Protein AF-A0A3M9Z6T8-F1 (afdb_monomer_lite)

Foldseek 3Di:
DPPPAQALVVLCVVLVHDLCRLCVQLVHDSVLSVCQRQLVDADPHDPVSLVSSCVSSVHDSVSVCRRRPRPPPPPD

Sequence (76 aa):
MADGRLTLAKLRERTGLTQRQLADALGVTITTISNWERGVKEPNLNFAQVKRMTEILQCSLDDLVEATKPQHDQSV

Secondary structure (DSSP, 8-state):
-------HHHHHHHTT--HHHHHHHHT--HHHHHHHHTTSS-----HHHHHHHHHHHT--HHHHHHHHS-------

Structure (mmCIF, N/CA/C/O backbone):
data_AF-A0A3M9Z6T8-F1
#
_entry.id   AF-A0A3M9Z6T8-F1
#
loop_
_atom_site.group_PDB
_atom_site.id
_atom_site.type_symbol
_atom_site.label_atom_id
_atom_site.label_alt_id
_atom_site.label_comp_id
_atom_site.label_asym_id
_atom_site.label_entity_id
_atom_site.label_seq_id
_atom_site.pdbx_PDB_ins_code
_atom_site.Cartn_x
_atom_site.Cartn_y
_atom_site.Cartn_z
_atom_site.occupancy
_atom_site.B_iso_or_equiv
_atom_site.auth_seq_id
_atom_site.auth_comp_id
_atom_site.auth_asym_id
_atom_site.auth_atom_id
_atom_site.pdbx_PDB_model_num
ATOM 1 N N . MET A 1 1 ? -18.365 -13.336 12.347 1.00 35.00 1 MET A N 1
ATOM 2 C CA . MET A 1 1 ? -17.105 -13.370 13.117 1.00 35.00 1 MET A CA 1
ATOM 3 C C . MET A 1 1 ? -16.118 -12.465 12.390 1.00 35.00 1 MET A C 1
ATOM 5 O O . MET A 1 1 ? -15.388 -12.937 11.530 1.00 35.00 1 MET A O 1
ATOM 9 N N . ALA A 1 2 ? -16.197 -11.150 12.603 1.00 40.44 2 ALA A N 1
ATOM 10 C CA . ALA A 1 2 ? -15.226 -10.233 12.018 1.00 40.44 2 ALA A CA 1
ATOM 11 C C . ALA A 1 2 ? -13.980 -10.296 12.899 1.00 40.44 2 ALA A C 1
ATOM 13 O O . ALA A 1 2 ? -13.970 -9.764 14.003 1.00 40.44 2 ALA A O 1
ATOM 14 N N . ASP A 1 3 ? -12.987 -11.046 12.440 1.00 49.06 3 ASP A N 1
ATOM 15 C CA . ASP A 1 3 ? -11.635 -11.033 12.979 1.00 49.06 3 ASP A CA 1
ATOM 16 C C . ASP A 1 3 ? -11.192 -9.569 13.184 1.00 49.06 3 ASP A C 1
ATOM 18 O O . ASP A 1 3 ? -11.099 -8.807 12.217 1.00 49.06 3 ASP A O 1
ATOM 22 N N . GLY A 1 4 ? -10.997 -9.167 14.445 1.00 61.19 4 GLY A N 1
ATOM 23 C CA . GLY A 1 4 ? -10.658 -7.800 14.867 1.00 61.19 4 GLY A CA 1
ATOM 24 C C . GLY A 1 4 ? -9.250 -7.353 14.466 1.00 61.19 4 GLY A C 1
ATOM 25 O O . GLY A 1 4 ? -8.805 -6.284 14.870 1.00 61.19 4 GLY A O 1
ATOM 26 N N . ARG A 1 5 ? -8.540 -8.165 13.680 1.00 73.06 5 ARG A N 1
ATOM 27 C CA . ARG A 1 5 ? -7.196 -7.881 13.194 1.00 73.06 5 ARG A CA 1
ATOM 28 C C . ARG A 1 5 ? -7.220 -6.966 11.975 1.00 73.06 5 ARG A C 1
ATOM 30 O O . ARG A 1 5 ? -7.906 -7.244 10.988 1.00 73.06 5 ARG A O 1
ATOM 37 N N . LEU A 1 6 ? -6.434 -5.899 12.010 1.00 86.44 6 LEU A N 1
ATOM 38 C CA . LEU A 1 6 ? -6.220 -5.026 10.864 1.00 86.44 6 LEU A CA 1
ATOM 39 C C . LEU A 1 6 ? -5.254 -5.693 9.871 1.00 86.44 6 LEU A C 1
ATOM 41 O O . LEU A 1 6 ? -4.235 -6.244 10.273 1.00 86.44 6 LEU A O 1
ATOM 45 N N . THR A 1 7 ? -5.579 -5.680 8.577 1.00 91.62 7 THR A N 1
ATOM 46 C CA . THR A 1 7 ? -4.717 -6.225 7.512 1.00 91.62 7 THR A CA 1
ATOM 47 C C . THR A 1 7 ? -4.682 -5.274 6.327 1.00 91.62 7 THR A C 1
ATOM 49 O O . THR A 1 7 ? -5.625 -4.504 6.117 1.00 91.62 7 THR A O 1
ATOM 52 N N . LEU A 1 8 ? -3.620 -5.346 5.518 1.00 91.69 8 LEU A N 1
ATOM 53 C CA . LEU A 1 8 ? -3.491 -4.493 4.334 1.00 91.69 8 LEU A CA 1
ATOM 54 C C . LEU A 1 8 ? -4.657 -4.708 3.353 1.00 91.69 8 LEU A C 1
ATOM 56 O O . LEU A 1 8 ? -5.184 -3.746 2.798 1.00 91.69 8 LEU A O 1
ATOM 60 N N . ALA A 1 9 ? -5.124 -5.953 3.216 1.00 92.38 9 ALA A N 1
ATOM 61 C CA . ALA A 1 9 ? -6.293 -6.284 2.406 1.00 92.38 9 ALA A CA 1
ATOM 62 C C . ALA A 1 9 ? -7.567 -5.603 2.932 1.00 92.38 9 ALA A C 1
ATOM 64 O O . ALA A 1 9 ? -8.283 -4.982 2.153 1.00 92.38 9 ALA A O 1
ATOM 65 N N . LYS A 1 10 ? -7.813 -5.632 4.252 1.00 92.50 10 LYS A N 1
ATOM 66 C CA . LYS A 1 10 ? -8.971 -4.956 4.865 1.00 92.50 10 LYS A CA 1
ATOM 67 C C . LYS A 1 10 ? -8.905 -3.438 4.682 1.00 92.50 10 LYS A C 1
ATOM 69 O O . LYS A 1 10 ? -9.929 -2.817 4.413 1.00 92.50 10 LYS A O 1
ATOM 74 N N . LEU A 1 11 ? -7.720 -2.833 4.807 1.00 93.00 11 LEU A N 1
ATOM 75 C CA . LEU A 1 11 ? -7.532 -1.403 4.533 1.00 93.00 11 LEU A CA 1
ATOM 76 C C . LEU A 1 11 ? -7.869 -1.064 3.076 1.00 93.00 11 LEU A C 1
ATOM 78 O O . LEU A 1 11 ? -8.619 -0.126 2.824 1.00 93.00 11 LEU A O 1
ATOM 82 N N . ARG A 1 12 ? -7.383 -1.868 2.124 1.00 94.75 12 ARG A N 1
ATOM 83 C CA . ARG A 1 12 ? -7.681 -1.700 0.695 1.00 94.75 12 ARG A CA 1
ATOM 84 C C . AR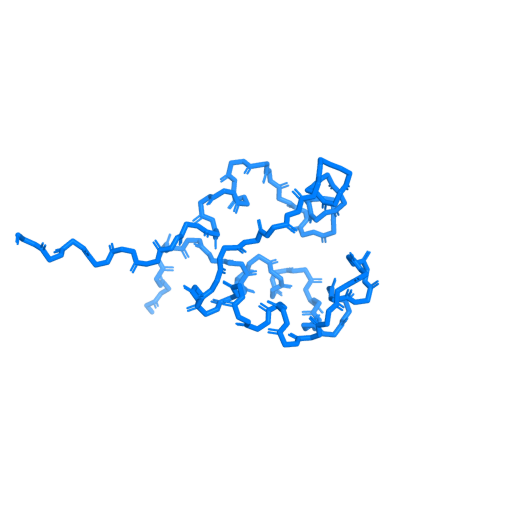G A 1 12 ? -9.165 -1.902 0.374 1.00 94.75 12 ARG A C 1
ATOM 86 O O . ARG A 1 12 ? -9.738 -1.158 -0.414 1.00 94.75 12 ARG A O 1
ATOM 93 N N . GLU A 1 13 ? -9.799 -2.912 0.957 1.00 93.38 13 GLU A N 1
ATOM 94 C CA . GLU A 1 13 ? -11.214 -3.218 0.715 1.00 93.38 13 GLU A CA 1
ATOM 95 C C . GLU A 1 13 ? -12.137 -2.109 1.226 1.00 93.38 13 GLU A C 1
ATOM 97 O O . GLU A 1 13 ? -13.114 -1.774 0.558 1.00 93.38 13 GLU A O 1
ATOM 102 N N . ARG A 1 14 ? -11.795 -1.472 2.354 1.00 93.44 14 ARG A N 1
ATOM 103 C CA . ARG A 1 14 ? -12.544 -0.328 2.903 1.00 93.44 14 ARG A CA 1
ATOM 104 C C . ARG A 1 14 ? -12.567 0.885 1.976 1.00 93.44 14 ARG A C 1
ATOM 106 O O . ARG A 1 14 ? -13.517 1.658 2.039 1.00 93.44 14 ARG A O 1
ATOM 113 N N . THR A 1 15 ? -11.557 1.046 1.123 1.00 92.44 15 THR A N 1
ATOM 114 C CA . THR A 1 15 ? -11.496 2.135 0.138 1.00 92.44 15 THR A CA 1
ATOM 115 C C . THR A 1 15 ? -12.058 1.744 -1.230 1.00 92.44 15 THR A C 1
ATOM 117 O O . THR A 1 15 ? -12.064 2.560 -2.149 1.00 92.44 15 THR A O 1
ATOM 120 N N . GLY A 1 16 ? -12.552 0.509 -1.385 1.00 94.44 16 GLY A N 1
ATOM 121 C CA . GLY A 1 16 ? -13.120 0.013 -2.642 1.00 94.44 16 GLY A CA 1
ATOM 122 C C . GLY A 1 16 ? -12.086 -0.210 -3.749 1.00 94.44 16 GLY A C 1
ATOM 123 O O . GLY A 1 16 ? -12.454 -0.340 -4.916 1.00 94.44 16 GLY A O 1
ATOM 124 N N . LEU A 1 17 ? -10.794 -0.250 -3.409 1.00 94.50 17 LEU A N 1
ATOM 125 C CA . LEU A 1 17 ? -9.717 -0.406 -4.381 1.00 94.50 17 LEU A CA 1
ATOM 126 C C . LEU A 1 17 ? -9.444 -1.877 -4.695 1.00 94.50 17 LEU A C 1
ATOM 128 O O . LEU A 1 17 ? -9.427 -2.750 -3.827 1.00 94.50 17 LEU A O 1
ATOM 132 N N . THR A 1 18 ? -9.126 -2.153 -5.953 1.00 96.38 18 THR A N 1
ATOM 133 C CA . THR A 1 18 ? -8.546 -3.437 -6.367 1.00 96.38 18 THR A CA 1
ATOM 134 C C . THR A 1 18 ? -7.046 -3.477 -6.066 1.00 96.38 18 THR A C 1
ATOM 136 O O . THR A 1 18 ? -6.383 -2.439 -5.993 1.00 96.38 18 THR A O 1
ATOM 139 N N . GLN A 1 19 ? -6.467 -4.679 -5.945 1.00 95.94 19 GLN A N 1
ATOM 140 C CA . GLN A 1 19 ? -5.008 -4.838 -5.806 1.00 95.94 19 GLN A CA 1
ATOM 141 C C . GLN A 1 19 ? -4.250 -4.167 -6.960 1.00 95.94 19 GLN A C 1
ATOM 143 O O . GLN A 1 19 ? -3.178 -3.607 -6.751 1.00 95.94 19 GLN A O 1
ATOM 148 N N . ARG A 1 20 ? -4.828 -4.183 -8.171 1.00 96.50 20 ARG A N 1
ATOM 149 C CA . ARG A 1 20 ? -4.263 -3.520 -9.349 1.00 96.50 20 ARG A CA 1
ATOM 150 C C . ARG A 1 20 ? -4.194 -2.008 -9.189 1.00 96.50 20 ARG A C 1
ATOM 152 O O . ARG A 1 20 ? -3.136 -1.438 -9.405 1.00 96.50 20 ARG A O 1
ATOM 159 N N . GLN A 1 21 ? -5.285 -1.376 -8.770 1.00 95.31 21 GLN A N 1
ATOM 160 C CA . GLN A 1 21 ? -5.309 0.076 -8.575 1.00 95.31 21 GLN A CA 1
ATOM 161 C C . GLN A 1 21 ? -4.315 0.523 -7.497 1.00 95.31 21 GLN A C 1
ATOM 163 O O . GLN A 1 21 ? -3.638 1.532 -7.673 1.00 95.31 21 GLN A O 1
ATOM 168 N N . LEU A 1 22 ? -4.182 -0.247 -6.412 1.00 94.81 22 LEU A N 1
ATOM 169 C CA . LEU A 1 22 ? -3.185 0.031 -5.378 1.00 94.81 22 LEU A CA 1
ATOM 170 C C . LEU A 1 22 ? -1.751 -0.132 -5.911 1.00 94.81 22 LEU A C 1
ATOM 172 O O . LEU A 1 22 ? -0.892 0.706 -5.639 1.00 94.81 22 LEU A O 1
ATOM 176 N N . ALA A 1 23 ? -1.502 -1.180 -6.698 1.00 95.06 23 ALA A N 1
ATOM 177 C CA . ALA A 1 23 ? -0.210 -1.428 -7.328 1.00 95.06 23 ALA A CA 1
ATOM 178 C C . ALA A 1 23 ? 0.190 -0.286 -8.276 1.00 95.06 23 ALA A C 1
ATOM 180 O O . ALA A 1 23 ? 1.280 0.273 -8.140 1.00 95.06 23 ALA A O 1
ATOM 181 N N . ASP A 1 24 ? -0.726 0.108 -9.165 1.00 95.12 24 ASP A N 1
ATOM 182 C CA . ASP A 1 24 ? -0.533 1.187 -10.135 1.00 95.12 24 ASP A CA 1
ATOM 183 C C . ASP A 1 24 ? -0.239 2.519 -9.423 1.00 95.12 24 ASP A C 1
ATOM 185 O O . ASP A 1 24 ? 0.672 3.254 -9.806 1.00 95.12 24 ASP A O 1
ATOM 189 N N . ALA A 1 25 ? -0.949 2.814 -8.329 1.00 92.38 25 ALA A N 1
ATOM 190 C CA . ALA A 1 25 ? -0.757 4.050 -7.578 1.00 92.38 25 ALA A CA 1
ATOM 191 C C . ALA A 1 25 ? 0.591 4.115 -6.833 1.00 92.38 25 ALA A C 1
ATOM 193 O O . ALA A 1 25 ? 1.177 5.197 -6.705 1.00 92.38 25 ALA A O 1
ATOM 194 N N . LEU A 1 26 ? 1.099 2.970 -6.364 1.00 92.25 26 LEU A N 1
ATOM 195 C CA . LEU A 1 26 ? 2.384 2.853 -5.664 1.00 92.25 26 LEU A CA 1
ATOM 196 C C . LEU A 1 26 ? 3.576 2.590 -6.597 1.00 92.25 26 LEU A C 1
ATOM 198 O O . LEU A 1 26 ? 4.722 2.624 -6.138 1.00 92.25 26 LEU A O 1
ATOM 202 N N . GLY A 1 27 ? 3.323 2.353 -7.888 1.00 93.44 27 GLY A N 1
ATOM 203 C CA . GLY A 1 27 ? 4.353 2.024 -8.874 1.00 93.44 27 GLY A CA 1
ATOM 204 C C . GLY A 1 27 ? 4.987 0.651 -8.639 1.00 93.44 27 GLY A C 1
ATOM 205 O O . GLY A 1 27 ? 6.178 0.472 -8.887 1.00 93.44 27 GLY A O 1
ATOM 206 N N . VAL A 1 28 ? 4.216 -0.306 -8.118 1.00 93.69 28 VAL A N 1
ATOM 207 C CA . 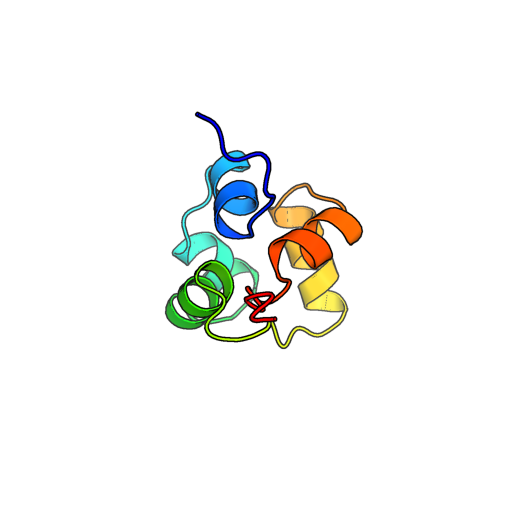VAL A 1 28 ? 4.662 -1.684 -7.857 1.00 93.69 28 VAL A CA 1
ATOM 208 C C . VAL A 1 28 ? 3.834 -2.681 -8.659 1.00 93.69 28 VAL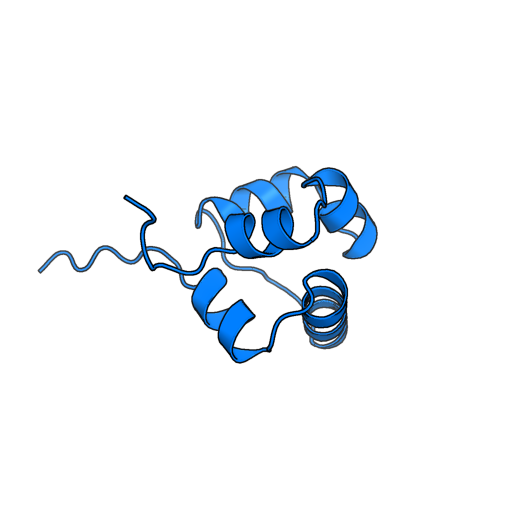 A C 1
ATOM 210 O O . VAL A 1 28 ? 2.862 -2.326 -9.316 1.00 93.69 28 VAL A O 1
ATOM 213 N N . THR A 1 29 ? 4.211 -3.958 -8.624 1.00 95.44 29 THR A N 1
ATOM 214 C CA . THR A 1 29 ? 3.434 -5.002 -9.303 1.00 95.44 29 THR A CA 1
ATOM 215 C C . THR A 1 29 ? 2.242 -5.453 -8.459 1.00 95.44 29 THR A C 1
ATOM 217 O O . THR A 1 29 ? 2.284 -5.417 -7.229 1.00 95.44 29 THR A O 1
ATOM 220 N N . ILE A 1 30 ? 1.195 -5.969 -9.106 1.00 95.81 30 ILE A N 1
ATOM 221 C CA . ILE A 1 30 ? 0.039 -6.576 -8.418 1.00 95.81 30 ILE A CA 1
ATOM 222 C C . ILE A 1 30 ? 0.497 -7.728 -7.508 1.00 95.81 30 ILE A C 1
ATOM 224 O O . ILE A 1 30 ? 0.029 -7.865 -6.380 1.00 95.81 30 ILE A O 1
ATOM 228 N N . THR A 1 31 ? 1.471 -8.518 -7.967 1.00 95.06 31 T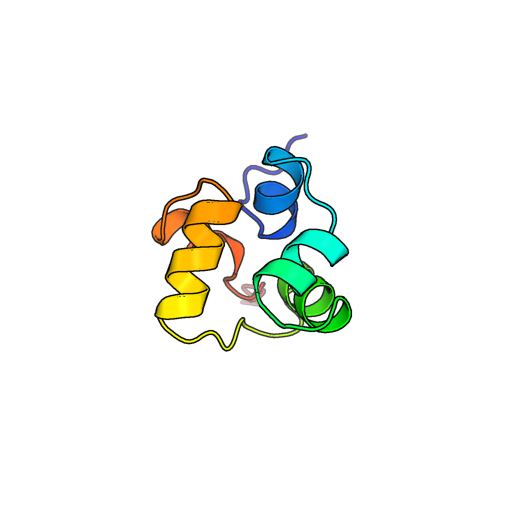HR A N 1
ATOM 229 C CA . THR A 1 31 ? 2.082 -9.607 -7.195 1.00 95.06 31 THR A CA 1
ATOM 230 C C . THR A 1 31 ? 2.766 -9.094 -5.929 1.00 95.06 31 THR A C 1
ATOM 232 O O . THR A 1 31 ? 2.717 -9.757 -4.896 1.00 95.06 31 THR A O 1
ATOM 235 N N . THR A 1 32 ? 3.373 -7.905 -5.977 1.00 93.94 32 THR A N 1
ATOM 236 C CA . THR A 1 32 ? 3.950 -7.242 -4.802 1.00 93.94 32 THR A CA 1
ATOM 237 C C . THR A 1 32 ? 2.870 -6.954 -3.758 1.00 93.94 32 THR A C 1
ATOM 239 O O . THR A 1 32 ? 3.033 -7.358 -2.610 1.00 93.94 32 THR A O 1
ATOM 242 N N . ILE A 1 33 ? 1.742 -6.360 -4.166 1.00 94.38 33 ILE A N 1
ATOM 243 C CA . ILE A 1 33 ? 0.598 -6.107 -3.274 1.00 94.38 33 ILE A CA 1
ATOM 244 C C . ILE A 1 33 ? 0.052 -7.417 -2.696 1.00 94.38 33 ILE A C 1
ATOM 246 O O . ILE A 1 33 ? -0.127 -7.530 -1.489 1.00 94.38 33 ILE A O 1
ATOM 250 N N . SER A 1 34 ? -0.150 -8.436 -3.536 1.00 93.62 34 SER A N 1
ATOM 251 C CA . SER A 1 34 ? -0.639 -9.747 -3.094 1.00 93.62 34 SER A CA 1
ATOM 252 C C . SER A 1 34 ? 0.294 -10.404 -2.066 1.00 93.62 34 SER A C 1
ATOM 254 O O . SER A 1 34 ? -0.172 -10.964 -1.075 1.00 93.62 34 SER A O 1
ATOM 256 N N . ASN A 1 35 ? 1.613 -10.298 -2.252 1.00 91.69 35 ASN A N 1
ATOM 257 C CA . ASN A 1 35 ? 2.591 -10.813 -1.293 1.00 91.69 35 ASN A CA 1
ATOM 258 C C . ASN A 1 35 ? 2.546 -10.065 0.045 1.00 91.69 35 ASN A C 1
ATOM 260 O O . ASN A 1 35 ? 2.670 -10.710 1.086 1.00 91.69 35 ASN A O 1
ATOM 264 N N . TRP A 1 36 ? 2.350 -8.744 0.028 1.00 92.25 36 TRP A N 1
ATOM 265 C CA . TRP A 1 36 ? 2.196 -7.941 1.245 1.00 92.25 36 TRP A CA 1
ATOM 266 C C . TRP A 1 36 ? 0.907 -8.286 1.987 1.00 92.25 36 TRP A C 1
ATOM 268 O O . TRP A 1 36 ? 0.933 -8.533 3.186 1.00 92.25 36 TRP A O 1
ATOM 278 N N . GLU A 1 37 ? -0.215 -8.386 1.271 1.00 91.69 37 GLU A N 1
ATOM 279 C CA . GLU A 1 37 ? -1.515 -8.732 1.861 1.00 91.69 37 GLU A CA 1
ATOM 280 C C . GLU A 1 37 ? -1.534 -10.128 2.490 1.00 91.69 37 GLU A C 1
ATOM 282 O O . GLU A 1 37 ? -2.247 -10.361 3.463 1.00 91.69 37 GLU A O 1
ATOM 287 N N . ARG A 1 38 ? -0.734 -11.051 1.951 1.00 89.12 38 ARG A N 1
ATOM 288 C CA . ARG A 1 38 ? -0.570 -12.410 2.479 1.00 89.12 38 ARG A CA 1
ATOM 289 C C . ARG A 1 38 ? 0.511 -12.527 3.557 1.00 89.12 38 ARG A C 1
ATOM 291 O O . ARG A 1 38 ? 0.723 -13.628 4.052 1.00 89.12 38 ARG A O 1
ATOM 298 N N . GLY A 1 39 ? 1.234 -11.449 3.870 1.00 86.44 39 GLY A N 1
ATOM 299 C CA . GLY A 1 39 ? 2.359 -11.474 4.809 1.00 86.44 39 GLY A CA 1
ATOM 300 C C . GLY A 1 39 ? 3.566 -12.294 4.332 1.00 86.44 39 GLY A C 1
ATOM 301 O O . GLY A 1 39 ? 4.413 -12.654 5.139 1.00 86.44 39 GLY A O 1
ATOM 302 N N . VAL A 1 40 ? 3.658 -12.602 3.031 1.00 86.69 40 VAL A N 1
ATOM 303 C CA . VAL A 1 40 ? 4.776 -13.363 2.435 1.00 86.69 40 VAL A CA 1
ATOM 304 C C . VAL A 1 40 ? 6.051 -12.519 2.394 1.00 86.69 40 VAL A C 1
ATOM 306 O O . VAL A 1 40 ? 7.157 -13.050 2.468 1.00 86.69 40 VAL A O 1
ATOM 309 N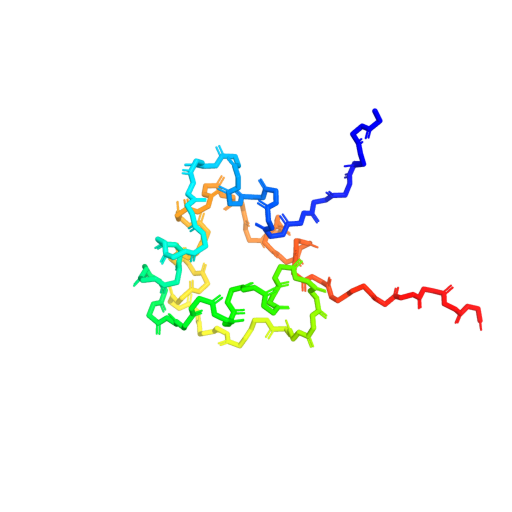 N . LYS A 1 41 ? 5.902 -11.201 2.231 1.00 85.00 41 LYS A N 1
ATOM 310 C CA . LYS A 1 41 ? 6.999 -10.230 2.252 1.00 85.00 41 LYS A CA 1
ATOM 311 C C . LYS A 1 41 ? 6.557 -8.957 2.948 1.00 85.00 41 LYS A C 1
ATOM 313 O O . LYS A 1 41 ? 5.417 -8.532 2.783 1.00 85.00 41 LYS A O 1
ATOM 318 N N . GLU A 1 42 ? 7.494 -8.314 3.626 1.00 83.31 42 GLU A N 1
ATOM 319 C CA . GLU A 1 42 ? 7.289 -6.974 4.161 1.00 83.31 42 GLU A CA 1
ATOM 320 C C . GLU A 1 42 ? 7.306 -5.919 3.036 1.00 83.31 42 GLU A C 1
ATOM 322 O O . GLU A 1 42 ? 8.020 -6.082 2.031 1.00 83.31 42 GLU A O 1
ATOM 327 N N . PRO A 1 43 ? 6.528 -4.828 3.166 1.00 85.94 43 PRO A N 1
ATOM 328 C CA . PRO A 1 43 ? 6.597 -3.707 2.242 1.00 85.94 43 PRO A CA 1
ATOM 329 C C . PRO A 1 43 ? 7.947 -2.996 2.318 1.00 85.94 43 PRO A C 1
ATOM 331 O O . PRO A 1 43 ? 8.255 -2.306 3.283 1.00 85.94 43 PRO A O 1
ATOM 334 N N . ASN A 1 44 ? 8.739 -3.112 1.254 1.00 86.25 44 ASN A N 1
ATOM 335 C CA . ASN A 1 44 ? 9.923 -2.281 1.070 1.00 86.25 44 ASN A CA 1
ATOM 336 C C . ASN A 1 44 ? 9.517 -0.991 0.349 1.00 86.25 44 ASN A C 1
ATOM 338 O O . ASN A 1 44 ? 9.514 -0.931 -0.883 1.00 86.25 44 ASN A O 1
ATOM 342 N N . LEU A 1 45 ? 9.093 0.001 1.129 1.00 88.06 45 LEU A N 1
ATOM 343 C CA . LEU A 1 45 ? 8.603 1.287 0.647 1.00 88.06 45 LEU A CA 1
ATOM 344 C C . LEU A 1 45 ? 9.490 2.415 1.162 1.00 88.06 45 LEU A C 1
ATOM 346 O O . LEU A 1 45 ? 9.859 2.446 2.333 1.00 88.06 45 LEU A O 1
ATOM 350 N N . ASN A 1 46 ? 9.781 3.390 0.304 1.00 91.88 46 ASN A N 1
ATOM 351 C CA . ASN A 1 46 ? 10.383 4.639 0.766 1.00 91.88 46 ASN A CA 1
ATOM 352 C C . ASN A 1 46 ? 9.334 5.539 1.452 1.00 91.88 46 ASN A C 1
ATOM 354 O O . ASN A 1 46 ? 8.128 5.344 1.292 1.00 91.88 46 ASN A O 1
ATOM 358 N N . PHE A 1 47 ? 9.777 6.576 2.171 1.00 92.12 47 PHE A N 1
ATOM 359 C CA . PHE A 1 47 ? 8.874 7.478 2.901 1.00 92.12 47 PHE A CA 1
ATOM 360 C C . PHE A 1 47 ? 7.795 8.136 2.024 1.00 92.12 47 PHE A C 1
ATOM 362 O O . PHE A 1 47 ? 6.668 8.328 2.480 1.00 92.12 47 PHE A O 1
ATOM 369 N N . ALA A 1 48 ? 8.098 8.450 0.760 1.00 92.44 48 ALA A N 1
ATOM 370 C CA . ALA A 1 48 ? 7.115 9.027 -0.156 1.00 92.44 48 ALA A CA 1
ATOM 371 C C . ALA A 1 48 ? 6.029 8.010 -0.543 1.00 92.44 48 ALA A C 1
ATOM 373 O O . ALA A 1 48 ? 4.852 8.362 -0.617 1.00 92.44 48 ALA A O 1
ATOM 374 N N . GLN A 1 49 ? 6.403 6.744 -0.743 1.00 91.75 49 GLN A N 1
ATOM 375 C CA . GLN A 1 49 ? 5.456 5.660 -0.998 1.00 91.75 49 GLN A CA 1
ATOM 376 C C . GLN A 1 49 ? 4.630 5.319 0.242 1.00 91.75 49 GLN A C 1
ATOM 378 O O . GLN A 1 49 ? 3.434 5.089 0.106 1.00 91.75 49 GLN A O 1
ATOM 383 N N . VAL A 1 50 ? 5.227 5.340 1.439 1.00 93.06 50 VAL A N 1
ATOM 384 C CA . VAL A 1 50 ? 4.495 5.163 2.705 1.00 93.06 50 VAL A CA 1
ATOM 385 C C . VAL A 1 50 ? 3.420 6.238 2.842 1.00 93.06 50 VAL A C 1
ATOM 387 O O . VAL A 1 50 ? 2.248 5.907 3.008 1.00 93.06 50 VAL A O 1
ATOM 390 N N . LYS A 1 51 ? 3.793 7.514 2.671 1.00 94.00 51 LYS A N 1
ATOM 391 C CA . LYS A 1 51 ? 2.845 8.634 2.704 1.00 94.00 51 LYS A CA 1
ATOM 392 C C . LYS A 1 51 ? 1.719 8.445 1.686 1.00 94.00 51 LYS A C 1
ATOM 394 O O . LYS A 1 51 ? 0.543 8.488 2.042 1.00 94.00 51 LYS A O 1
ATOM 399 N N . ARG A 1 52 ? 2.073 8.157 0.432 1.00 94.38 52 ARG A N 1
ATOM 400 C CA . ARG A 1 52 ? 1.092 7.913 -0.630 1.00 94.38 52 ARG A CA 1
ATOM 401 C C . ARG A 1 52 ? 0.149 6.759 -0.281 1.00 94.38 52 ARG A C 1
ATOM 403 O O . ARG A 1 52 ? -1.049 6.854 -0.521 1.00 94.38 52 ARG A O 1
ATOM 410 N N . MET A 1 53 ? 0.668 5.678 0.291 1.00 93.69 53 MET A N 1
ATOM 411 C CA . MET A 1 53 ? -0.146 4.531 0.674 1.00 93.69 53 MET A CA 1
ATOM 412 C C . MET A 1 53 ? -1.129 4.885 1.793 1.00 93.69 53 MET A C 1
ATOM 414 O O . MET A 1 53 ? -2.298 4.532 1.680 1.00 93.69 53 MET A O 1
ATOM 418 N N . THR A 1 54 ? -0.702 5.634 2.816 1.00 94.88 54 THR A N 1
ATOM 419 C CA . THR A 1 54 ? -1.607 6.113 3.879 1.00 94.88 54 THR A CA 1
ATOM 420 C C . THR A 1 54 ? -2.713 7.030 3.345 1.00 94.88 54 THR A C 1
ATOM 422 O O . THR A 1 54 ? -3.862 6.910 3.762 1.00 94.88 54 THR A O 1
ATOM 425 N N . GLU A 1 55 ? -2.404 7.887 2.365 1.00 94.94 55 GLU A N 1
ATOM 426 C CA . GLU A 1 55 ? -3.382 8.773 1.716 1.00 94.94 55 GLU A CA 1
ATOM 427 C C . GLU A 1 55 ? -4.417 7.983 0.898 1.00 94.94 55 GLU A C 1
ATOM 429 O O . GLU A 1 55 ? -5.617 8.220 1.019 1.00 94.94 55 GLU A O 1
ATOM 434 N N . ILE A 1 56 ? -3.963 7.013 0.096 1.00 94.75 56 ILE A N 1
ATOM 435 C CA . ILE A 1 56 ? -4.825 6.173 -0.754 1.00 94.75 56 ILE A CA 1
ATOM 436 C C . ILE A 1 56 ? -5.716 5.255 0.085 1.00 94.75 56 ILE A C 1
ATOM 438 O O . ILE A 1 56 ? -6.889 5.065 -0.233 1.00 94.75 56 ILE A O 1
ATOM 442 N N . LEU A 1 57 ? -5.153 4.657 1.136 1.00 93.94 57 LEU A N 1
ATOM 443 C CA . LEU A 1 57 ? -5.860 3.731 2.020 1.00 93.94 57 LEU A CA 1
ATOM 444 C C . LEU A 1 57 ? -6.676 4.446 3.104 1.00 93.94 57 LEU A C 1
ATOM 446 O O . LEU A 1 57 ? -7.377 3.779 3.862 1.00 93.94 57 LEU A O 1
ATOM 450 N N . GLN A 1 58 ? -6.599 5.780 3.169 1.00 94.81 58 GLN A N 1
ATOM 451 C CA . GLN A 1 58 ? -7.282 6.613 4.161 1.00 94.81 58 GLN A CA 1
ATOM 452 C C . GLN A 1 58 ? -7.083 6.100 5.597 1.00 94.81 58 GLN A C 1
ATOM 454 O O . GLN A 1 58 ? -8.031 5.993 6.376 1.00 94.81 58 GLN A O 1
ATOM 459 N N . CYS A 1 59 ? -5.841 5.752 5.935 1.00 93.06 59 CYS A N 1
ATOM 460 C CA . CYS A 1 59 ? -5.469 5.193 7.231 1.00 93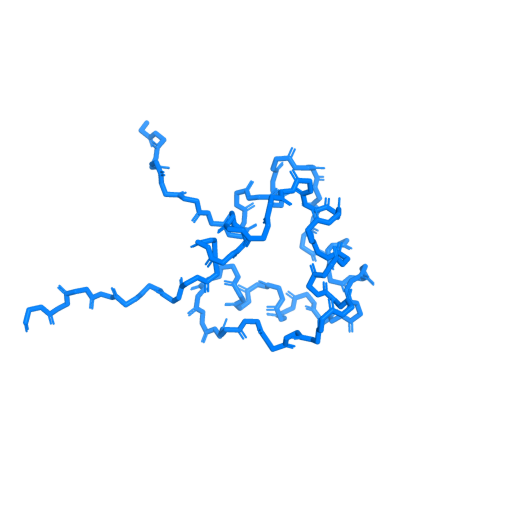.06 59 CYS A CA 1
ATOM 461 C C . CYS A 1 59 ? -4.300 5.959 7.853 1.00 93.06 59 CYS A C 1
ATOM 463 O O . CYS A 1 59 ? -3.578 6.689 7.170 1.00 93.06 59 CYS A O 1
ATOM 465 N N . SER A 1 60 ? -4.098 5.783 9.157 1.00 94.06 60 SER A N 1
ATOM 466 C CA . SER A 1 60 ? -2.917 6.321 9.831 1.00 94.06 60 SER A CA 1
ATOM 467 C C . SER A 1 60 ? -1.658 5.506 9.502 1.00 94.06 60 SER A C 1
ATOM 469 O O . SER A 1 60 ? -1.725 4.405 8.946 1.00 94.06 60 SER A O 1
ATOM 471 N N . LEU A 1 61 ? -0.486 6.045 9.853 1.00 90.69 61 LEU A N 1
ATOM 472 C CA . LEU A 1 61 ? 0.761 5.281 9.785 1.00 90.69 61 LEU A CA 1
ATOM 473 C C . LEU A 1 61 ? 0.724 4.080 10.741 1.00 90.69 61 LEU A C 1
ATOM 475 O O . LEU A 1 61 ? 1.180 3.004 10.367 1.00 90.69 61 LEU A O 1
ATOM 479 N N . ASP A 1 62 ? 0.142 4.243 11.931 1.00 91.25 62 ASP A N 1
ATOM 480 C CA . ASP A 1 62 ? 0.003 3.167 12.916 1.00 91.25 62 ASP A CA 1
ATOM 481 C C . ASP A 1 62 ? -0.868 2.025 12.381 1.00 91.25 62 ASP A C 1
ATOM 483 O O . ASP A 1 62 ? -0.477 0.860 12.456 1.00 91.25 62 ASP A O 1
ATOM 487 N N . ASP A 1 63 ? -1.996 2.363 11.747 1.00 91.69 63 ASP A N 1
ATOM 488 C CA . ASP A 1 63 ? -2.863 1.397 11.064 1.00 91.69 63 ASP A CA 1
ATOM 489 C C . ASP A 1 63 ? -2.094 0.619 9.997 1.00 91.69 63 ASP A C 1
ATOM 491 O O . ASP A 1 63 ? -2.226 -0.598 9.871 1.00 91.69 63 ASP A O 1
ATOM 495 N N . LEU A 1 64 ? -1.278 1.325 9.215 1.00 90.75 64 LEU A N 1
ATOM 496 C CA . LEU A 1 64 ? -0.511 0.716 8.145 1.00 90.75 64 LEU A CA 1
ATOM 497 C C . LEU A 1 64 ? 0.577 -0.224 8.679 1.00 90.75 64 LEU A C 1
ATOM 499 O O . LEU A 1 64 ? 0.778 -1.312 8.136 1.00 90.75 64 LEU A O 1
ATOM 503 N N . VAL A 1 65 ? 1.277 0.182 9.737 1.00 89.50 65 VAL A N 1
ATOM 504 C CA . VAL A 1 65 ? 2.283 -0.652 10.401 1.00 89.50 65 VAL A CA 1
ATOM 505 C C . VAL A 1 65 ? 1.619 -1.901 10.972 1.00 89.50 65 VAL A C 1
ATOM 507 O O . VAL A 1 65 ? 2.078 -3.006 10.703 1.00 89.50 65 VAL A O 1
ATOM 510 N N . GLU A 1 66 ? 0.499 -1.762 11.682 1.00 89.12 66 GLU A N 1
ATOM 511 C CA . GLU A 1 66 ? -0.250 -2.902 12.221 1.00 89.12 66 GLU A CA 1
ATOM 512 C C . GLU A 1 66 ? -0.714 -3.861 11.113 1.00 89.12 66 GLU A C 1
ATOM 514 O O . GLU A 1 66 ? -0.557 -5.076 11.225 1.00 89.12 66 GLU A O 1
ATOM 519 N N . ALA A 1 67 ? -1.203 -3.310 10.002 1.00 88.81 67 ALA A N 1
ATOM 520 C CA . ALA A 1 67 ? -1.702 -4.051 8.849 1.00 88.81 67 ALA A CA 1
ATOM 521 C C . ALA A 1 67 ? -0.632 -4.819 8.055 1.00 88.81 67 ALA A C 1
ATOM 523 O O . ALA A 1 67 ? -0.987 -5.691 7.255 1.00 88.81 67 ALA A O 1
ATOM 524 N N . THR A 1 68 ? 0.645 -4.462 8.222 1.00 85.75 68 THR A N 1
ATOM 525 C CA . THR A 1 68 ? 1.782 -4.991 7.449 1.00 85.75 68 THR A CA 1
ATOM 526 C C . THR A 1 68 ? 2.749 -5.822 8.286 1.00 85.75 68 THR A C 1
ATOM 528 O O . THR A 1 68 ? 3.657 -6.434 7.721 1.00 85.75 68 THR A O 1
ATOM 531 N N . LYS A 1 69 ? 2.535 -5.904 9.608 1.00 80.19 69 LYS A N 1
ATOM 532 C CA . LYS A 1 69 ? 3.284 -6.803 10.489 1.00 80.19 69 LYS A CA 1
ATOM 533 C C . LYS A 1 69 ? 3.202 -8.240 9.959 1.00 80.19 69 LYS A C 1
ATOM 535 O O . LYS A 1 69 ? 2.088 -8.732 9.730 1.00 80.19 69 LYS A O 1
ATOM 540 N N . PRO A 1 70 ? 4.342 -8.934 9.784 1.00 67.50 70 PRO A N 1
ATOM 541 C CA . PRO A 1 70 ? 4.322 -10.338 9.412 1.00 67.50 70 PRO A CA 1
ATOM 542 C C . PRO A 1 70 ? 3.511 -11.119 10.446 1.00 67.50 70 PRO A C 1
ATOM 544 O O . PRO A 1 70 ? 3.526 -10.815 11.644 1.00 67.50 70 PRO A O 1
ATOM 547 N N . GLN A 1 71 ? 2.783 -12.134 9.984 1.00 61.56 71 GLN A N 1
ATOM 548 C CA . GLN A 1 71 ? 2.154 -13.106 10.868 1.00 61.56 71 GLN A CA 1
ATOM 549 C C . GLN A 1 71 ? 3.264 -13.959 11.488 1.00 61.56 71 GLN A C 1
ATOM 551 O O . GLN A 1 71 ? 3.481 -15.094 11.080 1.00 61.56 71 GLN A O 1
ATOM 556 N N . HIS A 1 72 ? 4.009 -13.399 12.441 1.00 50.69 72 HIS A N 1
ATOM 557 C CA . HIS A 1 72 ? 4.824 -14.214 13.315 1.00 50.69 72 HIS A CA 1
ATOM 558 C C . HIS A 1 72 ? 3.846 -14.945 14.225 1.00 50.69 72 HIS A C 1
ATOM 560 O O . HIS A 1 72 ? 3.267 -14.378 15.152 1.00 50.69 72 HIS A O 1
ATOM 566 N N . ASP A 1 73 ? 3.601 -16.195 13.854 1.00 47.22 73 ASP A N 1
ATOM 567 C CA . ASP A 1 73 ? 3.163 -17.231 14.760 1.00 47.22 73 ASP A CA 1
ATOM 568 C C . ASP A 1 73 ? 3.973 -17.086 16.056 1.00 47.22 73 ASP A C 1
ATOM 570 O O . ASP A 1 73 ? 5.207 -17.173 16.053 1.00 47.22 73 ASP A O 1
ATOM 574 N N . GLN A 1 74 ? 3.281 -16.780 17.154 1.00 40.50 74 GLN A N 1
ATOM 575 C CA . GLN A 1 74 ? 3.800 -17.052 18.485 1.00 40.50 74 GLN A CA 1
ATOM 576 C C . GLN A 1 74 ? 3.776 -18.573 18.661 1.00 40.50 74 GLN A C 1
ATOM 578 O O . GLN A 1 74 ? 2.967 -19.114 19.410 1.00 40.50 74 GLN A O 1
ATOM 583 N N . SER A 1 75 ? 4.667 -19.265 17.957 1.00 40.81 75 SER A N 1
ATOM 584 C CA . SER A 1 75 ? 5.088 -20.594 18.363 1.00 40.81 75 SER A CA 1
ATOM 585 C C . SER A 1 75 ? 6.054 -20.400 19.534 1.00 40.81 75 SER A C 1
ATOM 587 O O . SER A 1 75 ? 7.213 -20.044 19.333 1.00 40.81 75 SER A O 1
ATOM 589 N N . VAL A 1 76 ? 5.456 -20.467 20.730 1.00 40.75 76 VAL A N 1
ATOM 590 C CA . VAL A 1 76 ? 5.967 -21.002 22.011 1.00 40.75 76 VAL A CA 1
ATOM 591 C C . VAL A 1 76 ? 7.467 -21.252 22.155 1.00 40.75 76 VAL A C 1
ATOM 593 O O . VAL A 1 76 ? 8.032 -22.040 21.368 1.00 40.75 76 VAL A O 1
#

pLDDT: mean 85.47, std 16.1, range [35.0, 96.5]

Radius of gyration: 12.16 Å; chains: 1; bounding box: 28×30×32 Å